Protein AF-A0AAP0GGP8-F1 (afdb_monomer_lite)

Organism: NCBI:txid2320716

Foldseek 3Di:
DDDPLVVCCVVVLACVPPDLVLLLLLLLLLLLQLLLQDCLQPNPSVVSNVVSVVSNVVSVVVLVSVLVSDDDPVNVVSVVSVVVSVVVSVVLSVCLNPVDPDSVSSNVVSVVVSVVSVVVSVVVVVVVVVVVD

Structure (mmCIF, N/CA/C/O backbone):
data_AF-A0AAP0GGP8-F1
#
_entry.id   AF-A0AAP0GGP8-F1
#
loop_
_atom_site.group_PDB
_atom_site.id
_atom_site.type_symbol
_atom_site.label_atom_id
_atom_site.label_alt_id
_atom_site.label_comp_id
_atom_site.label_asym_id
_atom_site.label_entity_id
_atom_site.label_seq_id
_atom_site.pdbx_PDB_ins_code
_atom_site.Cartn_x
_atom_site.Cartn_y
_atom_site.Cartn_z
_atom_site.occupancy
_atom_site.B_iso_or_equiv
_atom_site.auth_seq_id
_atom_site.auth_comp_id
_atom_site.auth_asym_id
_atom_site.auth_atom_id
_atom_site.pdbx_PDB_model_num
ATOM 1 N N . MET A 1 1 ? 0.680 -5.483 29.139 1.00 36.84 1 MET A N 1
ATOM 2 C CA . MET A 1 1 ? 0.083 -6.793 28.784 1.00 36.84 1 MET A CA 1
ATOM 3 C C . MET A 1 1 ? -1.050 -6.576 27.787 1.00 36.84 1 MET A C 1
ATOM 5 O O . MET A 1 1 ? -2.113 -6.095 28.164 1.00 36.84 1 MET A O 1
ATOM 9 N N . CYS A 1 2 ? -0.790 -6.846 26.506 1.00 42.84 2 CYS A N 1
ATOM 10 C CA . CYS A 1 2 ? -1.726 -6.652 25.397 1.00 42.84 2 CYS A CA 1
ATOM 11 C C . CYS A 1 2 ? -2.894 -7.642 25.486 1.00 42.84 2 CYS A C 1
ATOM 13 O O . CYS A 1 2 ? -2.727 -8.826 25.208 1.00 42.84 2 CYS A O 1
ATOM 15 N N . ARG A 1 3 ? -4.093 -7.167 25.843 1.00 42.78 3 ARG A N 1
ATOM 16 C CA . ARG A 1 3 ? -5.322 -7.907 25.526 1.00 42.78 3 ARG A CA 1
ATOM 17 C C . ARG A 1 3 ? -5.452 -7.939 23.997 1.00 42.78 3 ARG A C 1
ATOM 19 O O . ARG A 1 3 ? -5.347 -6.869 23.401 1.00 42.78 3 ARG A O 1
ATOM 26 N N . PRO A 1 4 ? -5.677 -9.099 23.354 1.00 52.97 4 PRO A N 1
ATOM 27 C CA . PRO A 1 4 ? -5.798 -9.156 21.904 1.00 52.97 4 PRO A CA 1
ATOM 28 C C . PRO A 1 4 ? -6.996 -8.305 21.475 1.00 52.97 4 PRO A C 1
ATOM 30 O O . PRO A 1 4 ? -8.142 -8.572 21.846 1.00 52.97 4 PRO A O 1
ATOM 33 N N . THR A 1 5 ? -6.708 -7.242 20.727 1.00 61.75 5 THR A N 1
ATOM 34 C CA . THR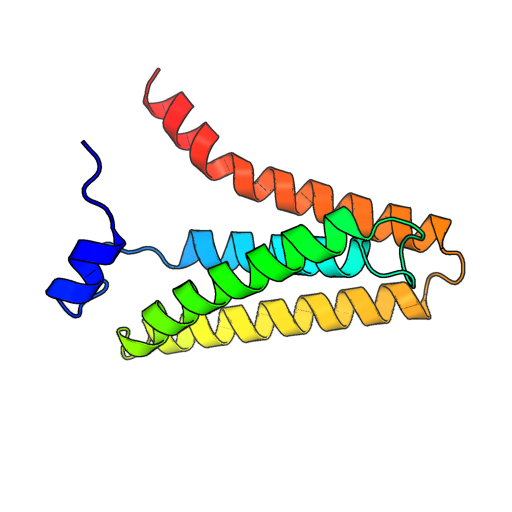 A 1 5 ? -7.634 -6.162 20.365 1.00 61.75 5 THR A CA 1
ATOM 35 C C . THR A 1 5 ? -8.910 -6.701 19.708 1.00 61.75 5 THR A C 1
ATOM 37 O O . THR A 1 5 ? -10.004 -6.215 19.985 1.00 61.75 5 THR A O 1
ATOM 40 N N . PHE A 1 6 ? -8.795 -7.795 18.946 1.00 54.91 6 PHE A N 1
ATOM 41 C CA . PHE A 1 6 ? -9.909 -8.465 18.269 1.00 54.91 6 PHE A CA 1
ATOM 42 C C . PHE A 1 6 ? -10.887 -9.195 19.189 1.00 54.91 6 PHE A C 1
ATOM 44 O O . PHE A 1 6 ? -12.093 -9.138 18.954 1.00 54.91 6 PHE A O 1
ATOM 51 N N . TYR A 1 7 ? -10.410 -9.816 20.271 1.00 59.75 7 TYR A N 1
ATOM 52 C CA . TYR A 1 7 ? -11.288 -10.503 21.225 1.00 59.75 7 TYR A CA 1
ATOM 53 C C . TYR A 1 7 ? -12.216 -9.510 21.943 1.00 59.75 7 TYR A C 1
ATOM 55 O O . TYR A 1 7 ? -13.397 -9.785 22.155 1.00 59.75 7 TYR A O 1
ATOM 63 N N . SER A 1 8 ? -11.707 -8.313 22.254 1.00 57.59 8 SER A N 1
ATOM 64 C CA . SER A 1 8 ? -12.514 -7.227 22.822 1.00 57.59 8 SER A CA 1
ATOM 65 C C . SER A 1 8 ? -13.565 -6.703 21.840 1.00 57.59 8 SER A C 1
ATOM 67 O O . SER A 1 8 ? -14.695 -6.462 22.257 1.00 57.59 8 SER A O 1
ATOM 69 N N . ILE A 1 9 ? -13.221 -6.547 20.556 1.00 55.06 9 ILE A N 1
ATOM 70 C CA . ILE A 1 9 ? -14.145 -6.037 19.526 1.00 55.06 9 ILE A CA 1
ATOM 71 C C . ILE A 1 9 ? -15.288 -7.023 19.295 1.00 55.06 9 ILE A C 1
ATOM 73 O O . ILE A 1 9 ? -16.451 -6.625 19.313 1.00 55.06 9 ILE A O 1
ATOM 77 N N . TRP A 1 10 ? -14.973 -8.315 19.157 1.00 57.28 10 TRP A N 1
ATOM 78 C CA . TRP A 1 10 ? -15.986 -9.349 18.942 1.00 57.28 10 TRP A CA 1
ATOM 79 C C . TRP A 1 10 ? -16.937 -9.481 20.138 1.00 57.28 10 TRP A C 1
ATOM 81 O O . TRP A 1 10 ? -18.152 -9.547 19.963 1.00 57.28 10 TRP A O 1
ATOM 91 N N . LYS A 1 11 ? -16.408 -9.423 21.368 1.00 54.12 11 LYS A N 1
ATOM 92 C CA . LYS A 1 11 ? -17.218 -9.547 22.588 1.00 54.12 11 LYS A CA 1
ATOM 93 C C . LYS A 1 11 ? -18.061 -8.301 22.890 1.00 54.12 11 LYS A C 1
ATOM 95 O O . LYS A 1 11 ? -19.133 -8.426 23.474 1.00 54.12 11 LYS A O 1
ATOM 100 N N . LYS A 1 12 ? -17.590 -7.104 22.519 1.00 60.03 12 LYS A N 1
ATOM 101 C CA . LYS A 1 12 ? -18.267 -5.829 22.822 1.00 60.03 12 LYS A CA 1
ATOM 102 C C . LYS A 1 12 ? -19.118 -5.274 21.676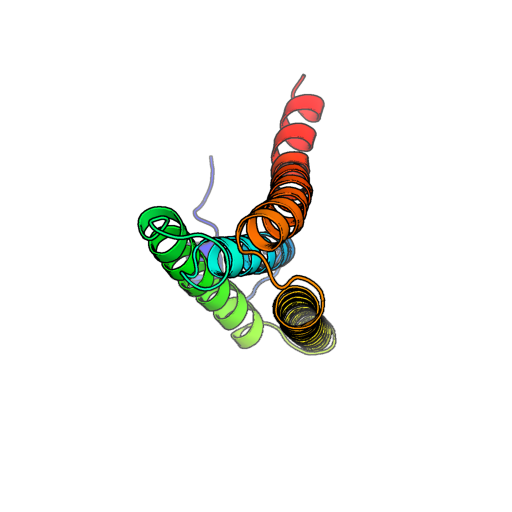 1.00 60.03 12 LYS A C 1
ATOM 104 O O . LYS A 1 12 ? -19.836 -4.307 21.905 1.00 60.03 12 LYS A O 1
ATOM 109 N N . LYS A 1 13 ? -19.028 -5.839 20.462 1.00 55.22 13 LYS A N 1
ATOM 110 C CA . LYS A 1 13 ? -19.685 -5.337 19.234 1.00 55.22 13 LYS A CA 1
ATOM 111 C C . LYS A 1 13 ? -19.471 -3.831 18.982 1.00 55.22 13 LYS A C 1
ATOM 113 O O . LYS A 1 13 ? -20.311 -3.176 18.375 1.00 55.22 13 LYS A O 1
ATOM 118 N N . SER A 1 14 ? -18.361 -3.273 19.466 1.00 50.59 14 SER A N 1
ATOM 119 C CA . SER A 1 14 ? -18.056 -1.842 19.403 1.00 50.59 14 SER A CA 1
ATOM 120 C C . SER A 1 14 ? -16.555 -1.632 19.206 1.00 50.59 14 SER A C 1
ATOM 122 O O . SER A 1 14 ? -15.732 -2.317 19.817 1.00 50.59 14 SER A O 1
ATOM 124 N N . VAL A 1 15 ? -16.203 -0.681 18.340 1.00 56.97 15 VAL A N 1
ATOM 125 C CA . VAL A 1 15 ? -14.829 -0.367 17.905 1.00 56.97 15 VAL A CA 1
ATOM 126 C C . VAL A 1 15 ? -14.184 0.777 18.701 1.00 56.97 15 VAL A C 1
ATOM 128 O O . VAL A 1 15 ? -13.227 1.374 18.228 1.00 56.97 15 VAL A O 1
ATOM 131 N N . GLU A 1 16 ? -14.691 1.109 19.894 1.00 59.41 16 GLU A N 1
ATOM 132 C CA . GLU A 1 16 ? -14.365 2.338 20.652 1.00 59.41 16 GLU A CA 1
ATOM 133 C C . GLU A 1 16 ? -12.899 2.809 20.593 1.00 59.41 16 GLU A C 1
ATOM 135 O O . GLU A 1 16 ? -12.654 3.949 20.207 1.00 59.41 16 GLU A O 1
ATOM 140 N N . GLN A 1 17 ? -11.937 1.947 20.936 1.00 58.69 17 GLN A N 1
ATOM 141 C CA . GLN A 1 17 ? -10.495 2.261 20.967 1.00 58.69 17 GLN A CA 1
ATOM 142 C C . GLN A 1 17 ? -9.729 1.717 19.746 1.00 58.69 17 GLN A C 1
ATOM 144 O O . GLN A 1 17 ? -8.503 1.797 19.686 1.00 58.69 17 GLN A O 1
ATOM 149 N N . PHE A 1 18 ? -10.421 1.109 18.781 1.00 67.19 18 PHE A N 1
ATOM 150 C CA . PHE A 1 18 ? -9.779 0.504 17.623 1.00 67.19 18 PHE A CA 1
ATOM 151 C C . PHE A 1 18 ? -9.571 1.547 16.527 1.00 67.19 18 PHE A C 1
ATOM 153 O O . PHE A 1 18 ? -10.523 2.072 15.945 1.00 67.19 18 PHE A O 1
ATOM 160 N N . SER A 1 19 ? -8.307 1.840 16.237 1.00 80.56 19 SER A N 1
ATOM 161 C CA . SER A 1 19 ? -7.946 2.692 15.111 1.00 80.56 19 SER A CA 1
ATOM 162 C C . SER A 1 19 ? -7.888 1.858 13.836 1.00 80.56 19 SER A C 1
ATOM 164 O O . SER A 1 19 ? -7.104 0.921 13.750 1.00 80.56 19 SER A O 1
ATOM 166 N N . VAL A 1 20 ? -8.695 2.219 12.837 1.00 87.44 20 VAL A N 1
ATOM 167 C CA . VAL A 1 20 ? -8.659 1.631 11.482 1.00 87.44 20 VAL A CA 1
ATOM 168 C C . VAL A 1 20 ? -7.487 2.164 10.642 1.00 87.44 20 VAL A C 1
ATOM 170 O O . VAL A 1 20 ? -7.143 1.597 9.612 1.00 87.44 20 VAL A O 1
ATOM 173 N N . ILE A 1 21 ? -6.849 3.250 11.095 1.00 88.25 21 ILE A N 1
ATOM 174 C CA . ILE A 1 21 ? -5.803 3.970 10.356 1.00 88.25 21 ILE A CA 1
ATOM 175 C C . ILE A 1 21 ? -4.593 3.077 10.029 1.00 88.25 21 ILE A C 1
ATOM 177 O O . ILE A 1 21 ? -4.181 3.082 8.872 1.00 88.25 21 ILE A O 1
ATOM 181 N N . PRO A 1 22 ? -4.031 2.282 10.965 1.00 88.56 22 PRO A N 1
ATOM 182 C CA . PRO A 1 22 ? -2.905 1.403 10.648 1.00 88.56 22 PRO A CA 1
ATOM 183 C C . PRO A 1 22 ? -3.236 0.382 9.554 1.00 88.56 22 PRO A C 1
ATOM 185 O O . PRO A 1 22 ? -2.381 0.089 8.723 1.00 88.56 22 PRO A O 1
ATOM 188 N N . TYR A 1 23 ? -4.480 -0.104 9.521 1.00 91.38 23 TYR A N 1
ATOM 189 C CA . TYR A 1 23 ? -4.948 -1.074 8.531 1.00 91.38 23 TYR A CA 1
ATOM 190 C C . TYR A 1 23 ? -5.080 -0.442 7.142 1.00 91.38 23 TYR A C 1
ATOM 192 O O . TYR A 1 23 ? -4.632 -1.025 6.165 1.00 91.38 23 TYR A O 1
ATOM 200 N N . LEU A 1 24 ? -5.603 0.787 7.053 1.00 93.56 24 LEU A N 1
ATOM 201 C CA . LEU A 1 24 ? -5.654 1.559 5.800 1.00 93.56 24 LEU A CA 1
ATOM 202 C C . LEU A 1 24 ? -4.244 1.826 5.238 1.00 93.56 24 LEU A C 1
ATOM 204 O O . LEU A 1 24 ? -3.946 1.497 4.092 1.00 93.56 24 LEU A O 1
ATOM 208 N N . ILE A 1 25 ? -3.325 2.311 6.084 1.00 92.06 25 ILE A N 1
ATOM 209 C CA . ILE A 1 25 ? -1.932 2.580 5.682 1.00 92.06 25 ILE A CA 1
ATOM 210 C C . ILE A 1 25 ? -1.235 1.294 5.210 1.00 92.06 25 ILE A C 1
ATOM 212 O O . ILE A 1 25 ? -0.529 1.294 4.199 1.00 92.06 25 ILE A O 1
ATOM 216 N N . THR A 1 26 ? -1.429 0.186 5.927 1.00 92.75 26 THR A N 1
ATOM 217 C CA . THR A 1 26 ? -0.816 -1.098 5.561 1.00 92.75 26 THR A CA 1
ATOM 218 C C . THR A 1 26 ? -1.442 -1.661 4.285 1.00 92.75 26 THR A C 1
ATOM 220 O O . THR A 1 26 ? -0.719 -2.169 3.430 1.00 92.75 26 THR A O 1
ATOM 223 N N . PHE A 1 27 ? -2.754 -1.496 4.096 1.00 96.12 27 PHE A N 1
ATOM 224 C CA . PHE A 1 27 ? -3.471 -1.935 2.902 1.00 96.12 27 PHE A CA 1
ATOM 225 C C . PHE A 1 27 ? -2.940 -1.259 1.632 1.00 96.12 27 PHE A C 1
ATOM 227 O O . PHE A 1 27 ? -2.560 -1.960 0.691 1.00 96.12 27 PHE A O 1
ATOM 234 N N . VAL A 1 28 ? -2.812 0.074 1.608 1.00 96.00 28 VAL A N 1
ATOM 235 C CA . VAL A 1 28 ? -2.249 0.778 0.439 1.00 96.00 28 VAL A CA 1
ATOM 236 C C . VAL A 1 28 ? -0.786 0.397 0.181 1.00 96.00 28 VAL A C 1
ATOM 238 O O . VAL A 1 28 ? -0.391 0.223 -0.975 1.00 96.00 28 VAL A O 1
ATOM 241 N N . ASN A 1 29 ? 0.011 0.177 1.234 1.00 95.94 29 ASN A N 1
ATOM 242 C CA . ASN A 1 29 ? 1.381 -0.319 1.098 1.00 95.94 29 ASN A CA 1
ATOM 243 C C . ASN A 1 29 ? 1.408 -1.718 0.453 1.00 95.94 29 ASN A C 1
ATOM 245 O O . ASN A 1 29 ? 2.159 -1.942 -0.496 1.00 95.94 29 ASN A O 1
ATOM 249 N N . CYS A 1 30 ? 0.552 -2.641 0.899 1.00 97.06 30 CYS A N 1
ATOM 250 C CA . CYS A 1 30 ? 0.434 -3.965 0.292 1.00 97.06 30 CYS A CA 1
ATOM 251 C C . CYS A 1 30 ? 0.002 -3.889 -1.179 1.00 97.06 30 CYS A C 1
ATOM 253 O O . CYS A 1 30 ? 0.576 -4.591 -2.007 1.00 97.06 30 CYS A O 1
ATOM 255 N N . LEU A 1 31 ? -0.946 -3.016 -1.540 1.00 97.88 31 LEU A N 1
ATOM 256 C CA . LEU A 1 31 ? -1.370 -2.849 -2.936 1.00 97.88 31 LEU A CA 1
ATOM 257 C C . LEU A 1 31 ? -0.245 -2.324 -3.845 1.00 97.88 31 LEU A C 1
ATOM 259 O O . LEU A 1 31 ? -0.104 -2.797 -4.975 1.00 97.88 31 LEU A O 1
ATOM 263 N N . LEU A 1 32 ? 0.595 -1.403 -3.359 1.00 97.38 32 LEU A N 1
ATOM 264 C CA . LEU A 1 32 ? 1.780 -0.943 -4.093 1.00 97.38 32 LEU A CA 1
ATOM 265 C C . LEU A 1 32 ? 2.784 -2.080 -4.324 1.00 97.38 32 LEU A C 1
ATOM 267 O O . LEU A 1 32 ? 3.281 -2.254 -5.438 1.00 97.38 32 LEU A O 1
ATOM 271 N N . TRP A 1 33 ? 3.041 -2.901 -3.305 1.00 97.69 33 TRP A N 1
ATOM 272 C CA . TRP A 1 33 ? 3.926 -4.060 -3.438 1.00 97.69 33 TRP A CA 1
ATOM 273 C C . TRP A 1 33 ? 3.341 -5.171 -4.315 1.00 97.69 33 TRP A C 1
ATOM 275 O O . TRP A 1 33 ? 4.090 -5.8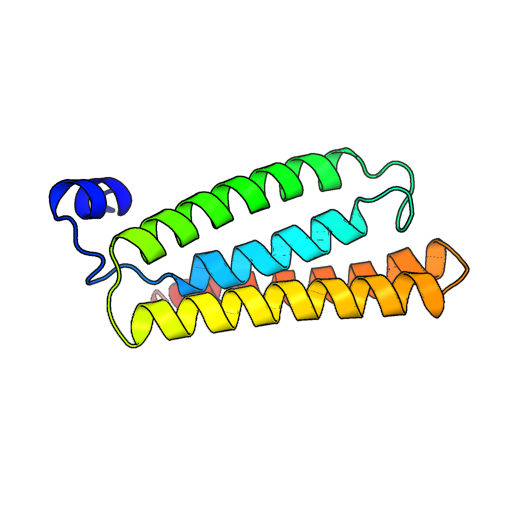51 -5.019 1.00 97.69 33 TRP A O 1
ATOM 285 N N . VAL A 1 34 ? 2.014 -5.327 -4.331 1.00 98.06 34 VAL A N 1
ATOM 286 C CA . VAL A 1 34 ? 1.310 -6.182 -5.292 1.00 98.06 34 VAL A CA 1
ATOM 287 C C . VAL A 1 34 ? 1.569 -5.679 -6.709 1.00 98.06 34 VAL A C 1
ATOM 289 O O . VAL A 1 34 ? 2.037 -6.463 -7.530 1.00 98.06 34 VAL A O 1
ATOM 292 N N . LEU A 1 35 ? 1.383 -4.381 -6.990 1.00 97.50 35 LEU A N 1
ATOM 293 C CA . LEU A 1 35 ? 1.720 -3.781 -8.290 1.00 97.50 35 LEU A CA 1
ATOM 294 C C . LEU A 1 35 ? 3.185 -4.016 -8.672 1.00 97.50 35 LEU A C 1
ATOM 296 O O . LEU A 1 35 ? 3.469 -4.445 -9.790 1.00 97.50 35 LEU A O 1
ATOM 300 N N . TYR A 1 36 ? 4.111 -3.803 -7.738 1.00 96.69 36 TYR A N 1
ATOM 301 C CA . TYR A 1 36 ? 5.537 -4.048 -7.944 1.00 96.69 36 TYR A CA 1
ATOM 302 C C . TYR A 1 36 ? 5.855 -5.514 -8.278 1.00 96.69 36 TYR A C 1
ATOM 304 O O . TYR A 1 36 ? 6.740 -5.798 -9.084 1.00 96.69 36 TYR A O 1
ATOM 312 N N . GLY A 1 37 ? 5.150 -6.456 -7.649 1.00 95.69 37 GLY A N 1
ATOM 313 C CA . GLY A 1 37 ? 5.332 -7.892 -7.844 1.00 95.69 37 GLY A CA 1
ATOM 314 C C . GLY A 1 37 ? 4.761 -8.437 -9.156 1.00 95.69 37 GLY A C 1
ATOM 315 O O . GLY A 1 37 ? 5.105 -9.556 -9.541 1.00 95.69 37 GLY A O 1
ATOM 316 N N . MET A 1 38 ? 3.907 -7.683 -9.858 1.00 95.81 38 MET A N 1
ATOM 317 C CA . MET A 1 38 ? 3.303 -8.156 -11.105 1.00 95.81 38 MET A CA 1
ATOM 318 C C . MET A 1 38 ? 4.355 -8.312 -12.219 1.00 95.81 38 MET A C 1
ATOM 320 O O . MET A 1 38 ? 5.190 -7.420 -12.401 1.00 95.81 38 MET A O 1
ATOM 324 N N . PRO A 1 39 ? 4.256 -9.353 -13.074 1.00 93.06 39 PRO A N 1
ATOM 325 C CA . PRO A 1 39 ? 5.191 -9.575 -14.186 1.00 93.06 39 PRO A CA 1
ATOM 326 C C . PRO A 1 39 ? 5.276 -8.420 -15.198 1.00 93.06 39 PRO A C 1
ATOM 328 O O . PRO A 1 39 ? 6.270 -8.281 -15.914 1.00 93.06 39 PRO A O 1
ATOM 331 N N . VAL A 1 40 ? 4.232 -7.586 -15.272 1.00 92.44 40 VAL A N 1
ATOM 332 C CA . VAL A 1 40 ? 4.192 -6.389 -16.130 1.00 92.44 40 VAL A CA 1
ATOM 333 C C . VAL A 1 40 ? 5.082 -5.249 -15.619 1.00 92.44 40 VAL A C 1
ATOM 335 O O . VAL A 1 40 ? 5.480 -4.395 -16.419 1.00 92.44 40 VAL A O 1
ATOM 338 N N . VAL A 1 41 ? 5.409 -5.254 -14.319 1.00 93.56 41 VAL A N 1
ATOM 339 C CA . VAL A 1 41 ? 6.320 -4.309 -13.658 1.00 93.56 41 VAL A CA 1
ATOM 340 C C . VAL A 1 41 ? 7.693 -4.948 -13.464 1.00 93.56 41 VAL A C 1
ATOM 342 O O . VAL A 1 41 ? 8.658 -4.442 -14.035 1.00 93.56 41 VAL A O 1
ATOM 345 N N . LYS A 1 42 ? 7.782 -6.071 -12.734 1.00 92.25 42 LYS A N 1
ATOM 346 C CA . LYS A 1 42 ? 9.040 -6.766 -12.425 1.00 92.25 42 LYS A CA 1
ATOM 347 C C . LYS A 1 42 ? 8.919 -8.273 -12.650 1.00 92.25 42 LYS A C 1
ATOM 349 O O . LYS A 1 42 ? 8.082 -8.947 -12.055 1.00 92.25 42 LYS A O 1
ATOM 354 N N . LEU A 1 43 ? 9.796 -8.821 -13.491 1.00 92.19 43 LEU A N 1
ATOM 355 C CA . LEU A 1 43 ? 9.824 -10.254 -13.787 1.00 92.19 43 LEU A CA 1
ATOM 356 C C . LEU A 1 43 ? 10.449 -11.044 -12.622 1.00 92.19 43 LEU A C 1
ATOM 358 O O . LEU A 1 43 ? 11.398 -10.578 -11.997 1.00 92.19 43 LEU A O 1
ATOM 362 N N . GLY A 1 44 ? 9.926 -12.241 -12.338 1.00 91.56 44 GLY A N 1
ATOM 363 C CA . GLY A 1 44 ? 10.498 -13.156 -11.338 1.00 91.56 44 GLY A CA 1
ATOM 364 C C . GLY A 1 44 ? 10.239 -12.787 -9.871 1.00 91.56 44 GLY A C 1
ATOM 365 O O . GLY A 1 44 ? 10.816 -13.403 -8.984 1.00 91.56 44 GLY A O 1
ATOM 366 N N . ASN A 1 45 ? 9.364 -11.816 -9.586 1.00 92.62 45 ASN A N 1
ATOM 367 C CA . ASN A 1 45 ? 9.131 -11.308 -8.228 1.00 92.62 45 ASN A CA 1
ATOM 368 C C . ASN A 1 45 ? 7.871 -11.885 -7.545 1.00 92.62 45 ASN A C 1
ATOM 370 O O . ASN A 1 45 ? 7.165 -11.193 -6.809 1.00 92.62 45 ASN A O 1
ATOM 374 N N . ILE A 1 46 ? 7.577 -13.163 -7.803 1.00 92.44 46 ILE A N 1
ATOM 375 C CA . ILE A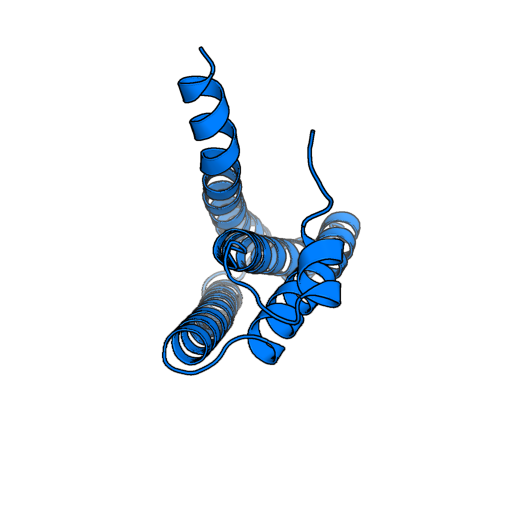 1 46 ? 6.317 -13.813 -7.409 1.00 92.44 46 ILE A CA 1
ATOM 376 C C . ILE A 1 46 ? 6.124 -13.895 -5.890 1.00 92.44 46 ILE A C 1
ATOM 378 O O . ILE A 1 46 ? 5.007 -13.740 -5.415 1.00 92.44 46 ILE A O 1
ATOM 382 N N . LEU A 1 47 ? 7.200 -14.075 -5.119 1.00 94.75 47 LEU A N 1
ATOM 383 C CA . LEU A 1 47 ? 7.123 -14.159 -3.656 1.00 94.75 47 LEU A CA 1
ATOM 384 C C . LEU A 1 47 ? 6.658 -12.840 -3.029 1.00 94.75 47 LEU A C 1
ATOM 386 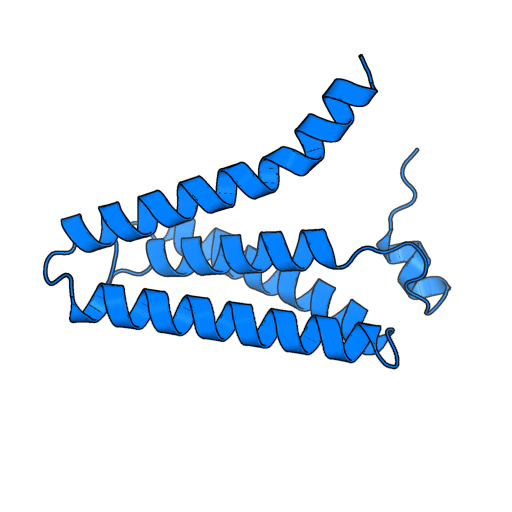O O . LEU A 1 47 ? 5.854 -12.842 -2.102 1.00 94.75 47 LEU A O 1
ATOM 390 N N . VAL A 1 48 ? 7.129 -11.708 -3.561 1.00 96.19 48 VAL A N 1
ATOM 391 C CA . VAL A 1 48 ? 6.697 -10.375 -3.115 1.00 96.19 48 VAL A CA 1
ATOM 392 C C . VAL A 1 48 ? 5.234 -10.143 -3.477 1.00 96.19 48 VAL A C 1
ATOM 394 O O . VAL A 1 48 ? 4.491 -9.596 -2.664 1.00 96.19 48 VAL A O 1
ATOM 397 N N . LEU A 1 49 ? 4.809 -10.595 -4.661 1.00 96.88 49 LEU A N 1
ATOM 398 C CA . LEU A 1 49 ? 3.410 -10.529 -5.070 1.00 96.88 49 LEU A CA 1
ATOM 399 C C . LEU A 1 49 ? 2.515 -11.327 -4.115 1.00 96.88 49 LEU A C 1
ATOM 401 O O . LEU A 1 49 ? 1.539 -10.788 -3.606 1.00 96.88 49 LEU A O 1
ATOM 405 N N . THR A 1 50 ? 2.843 -12.592 -3.852 1.00 97.31 50 THR A N 1
ATOM 406 C CA . THR A 1 50 ? 1.978 -13.485 -3.069 1.00 97.31 50 THR A CA 1
ATOM 407 C C . THR A 1 50 ? 1.877 -13.061 -1.609 1.00 97.31 50 THR A C 1
ATOM 409 O O . THR A 1 50 ? 0.769 -13.017 -1.075 1.00 97.31 50 THR A O 1
ATOM 412 N N . ILE A 1 51 ? 2.992 -12.686 -0.970 1.00 97.50 51 ILE A N 1
ATOM 413 C CA . ILE A 1 51 ? 2.974 -12.265 0.437 1.00 97.50 51 ILE A CA 1
ATOM 414 C C . ILE A 1 51 ? 2.195 -10.959 0.633 1.00 97.50 51 ILE A C 1
ATOM 416 O O . ILE A 1 51 ? 1.406 -10.851 1.570 1.00 97.50 51 ILE A O 1
ATOM 420 N N . ASN A 1 52 ? 2.342 -9.990 -0.278 1.00 97.62 52 ASN A N 1
ATOM 421 C CA . ASN A 1 52 ? 1.617 -8.723 -0.184 1.00 97.62 52 ASN A CA 1
ATOM 422 C C . ASN A 1 52 ? 0.159 -8.851 -0.625 1.00 97.62 52 ASN A C 1
ATOM 424 O O . ASN A 1 52 ? -0.687 -8.150 -0.083 1.00 97.62 52 ASN A O 1
ATOM 428 N N . ALA A 1 53 ? -0.167 -9.766 -1.541 1.00 97.94 53 ALA A N 1
ATOM 429 C CA . ALA A 1 53 ? -1.555 -10.082 -1.866 1.00 97.94 53 ALA A CA 1
ATOM 430 C C . ALA A 1 53 ? -2.272 -10.707 -0.660 1.00 97.94 53 ALA A C 1
ATOM 432 O O . ALA A 1 53 ? -3.369 -10.278 -0.310 1.00 97.94 53 ALA A O 1
ATOM 433 N N . ALA A 1 54 ? -1.632 -11.663 0.021 1.00 98.06 54 ALA A N 1
ATOM 434 C CA . ALA A 1 54 ? -2.159 -12.230 1.260 1.00 98.06 54 ALA A CA 1
ATOM 435 C C . ALA A 1 54 ? -2.308 -11.156 2.352 1.00 98.06 54 ALA A C 1
ATOM 437 O O . ALA A 1 54 ? -3.357 -11.074 2.989 1.00 98.06 54 ALA A O 1
ATOM 438 N N . GLY A 1 55 ? -1.301 -10.288 2.513 1.00 96.81 55 GLY A N 1
ATOM 439 C CA . GLY A 1 55 ? -1.362 -9.132 3.409 1.00 96.81 55 GLY A CA 1
ATOM 440 C C . GLY A 1 55 ? -2.544 -8.213 3.099 1.00 96.81 55 GLY A C 1
ATOM 441 O O . GLY A 1 55 ? -3.354 -7.948 3.978 1.00 96.81 55 GLY A O 1
ATOM 442 N N . ALA A 1 56 ? -2.722 -7.814 1.837 1.00 97.81 56 ALA A N 1
ATOM 443 C CA . ALA A 1 56 ? -3.838 -6.970 1.411 1.00 97.81 56 ALA A CA 1
ATOM 444 C C . ALA A 1 56 ? -5.204 -7.597 1.736 1.00 97.81 56 ALA A C 1
ATOM 446 O O . ALA A 1 56 ? -6.105 -6.893 2.183 1.00 97.81 56 ALA A O 1
ATOM 447 N N . VAL A 1 57 ? -5.360 -8.914 1.562 1.00 98.06 57 VAL A N 1
ATOM 448 C CA . VAL A 1 57 ? -6.596 -9.627 1.930 1.00 98.06 57 VAL A CA 1
ATOM 449 C C . VAL A 1 57 ? -6.833 -9.585 3.440 1.00 98.06 57 VAL A C 1
ATOM 451 O O . VAL A 1 57 ? -7.953 -9.325 3.874 1.00 98.06 57 VAL A O 1
ATOM 454 N N . ILE A 1 58 ? -5.795 -9.807 4.249 1.00 95.38 58 ILE A N 1
ATOM 455 C CA . ILE A 1 58 ? -5.893 -9.763 5.715 1.00 95.38 58 ILE A CA 1
ATOM 456 C C . ILE A 1 58 ? -6.266 -8.352 6.194 1.00 95.38 58 ILE A C 1
ATOM 458 O O . ILE A 1 58 ? -7.204 -8.200 6.979 1.00 95.38 58 ILE A O 1
ATOM 462 N N . GLU A 1 59 ? -5.584 -7.322 5.694 1.00 94.88 59 GLU A N 1
ATOM 463 C CA . GLU A 1 59 ? -5.875 -5.923 6.028 1.00 94.88 59 GLU A CA 1
ATOM 464 C C . GLU A 1 59 ? -7.296 -5.531 5.605 1.00 94.88 59 GLU A C 1
ATOM 466 O O . GLU A 1 59 ? -8.042 -4.932 6.384 1.00 94.88 59 GLU A O 1
ATOM 471 N N . LEU A 1 60 ? -7.727 -5.952 4.411 1.00 96.19 60 LEU A N 1
ATOM 472 C CA . LEU A 1 60 ? -9.089 -5.727 3.939 1.00 96.19 60 LEU A CA 1
ATOM 473 C C . LEU A 1 60 ? -10.123 -6.384 4.858 1.00 96.19 60 LEU A C 1
ATOM 475 O O . LEU A 1 60 ? -11.114 -5.744 5.204 1.00 96.19 60 LEU A O 1
ATOM 479 N N . CYS A 1 61 ? -9.893 -7.619 5.311 1.00 94.56 61 CYS A N 1
ATOM 480 C CA . CYS A 1 61 ? -10.766 -8.278 6.284 1.00 94.56 61 CYS A CA 1
ATOM 481 C C . CYS A 1 61 ? -10.915 -7.446 7.567 1.00 94.56 61 CYS A C 1
ATOM 483 O O . CYS A 1 61 ? -12.030 -7.279 8.066 1.00 94.56 61 CYS A O 1
ATOM 485 N N . TYR A 1 62 ? -9.826 -6.871 8.082 1.00 90.00 62 TYR A N 1
ATOM 486 C CA . TYR A 1 62 ? -9.881 -6.009 9.263 1.00 90.00 62 TYR A CA 1
ATOM 487 C C . TYR A 1 62 ? -10.652 -4.712 9.025 1.00 90.00 62 TYR A C 1
ATOM 489 O O . TYR A 1 62 ? -11.466 -4.315 9.867 1.00 90.00 62 TYR A O 1
ATOM 497 N N . ILE A 1 63 ? -10.459 -4.080 7.869 1.00 93.88 63 ILE A N 1
ATOM 498 C CA . ILE A 1 63 ? -11.203 -2.877 7.488 1.00 93.88 63 ILE A CA 1
ATOM 499 C C . ILE A 1 63 ? -12.696 -3.197 7.325 1.00 93.88 63 ILE A C 1
ATOM 501 O O . ILE A 1 63 ? -13.540 -2.441 7.806 1.00 93.88 63 ILE A O 1
ATOM 505 N N . LEU A 1 64 ? -13.048 -4.337 6.722 1.00 93.12 64 LEU A N 1
ATOM 506 C CA . LEU A 1 64 ? -14.437 -4.778 6.575 1.00 93.12 64 LEU A CA 1
ATOM 507 C C . LEU A 1 64 ? -15.099 -5.028 7.931 1.00 93.12 64 LEU A C 1
ATOM 509 O O . LEU A 1 64 ? -16.207 -4.550 8.164 1.00 93.12 64 LEU A O 1
ATOM 513 N N . VAL A 1 65 ? -14.410 -5.698 8.859 1.00 88.69 65 VAL A N 1
ATOM 514 C CA . VAL A 1 65 ? -14.895 -5.858 10.238 1.00 88.69 65 VAL A CA 1
ATOM 515 C C . VAL A 1 65 ? -15.125 -4.489 10.887 1.00 88.69 65 VAL A C 1
ATOM 517 O O . VAL A 1 65 ? -16.178 -4.269 11.482 1.00 88.69 65 VAL A O 1
ATOM 520 N N . TYR A 1 66 ? -14.207 -3.532 10.727 1.00 87.88 66 TYR A N 1
ATOM 521 C CA . TYR A 1 66 ? -14.408 -2.171 11.234 1.00 87.88 66 TYR A CA 1
ATOM 522 C C . TYR A 1 66 ? -15.636 -1.487 10.617 1.00 87.88 66 TYR A C 1
ATOM 524 O O . TYR A 1 66 ? -16.416 -0.850 11.325 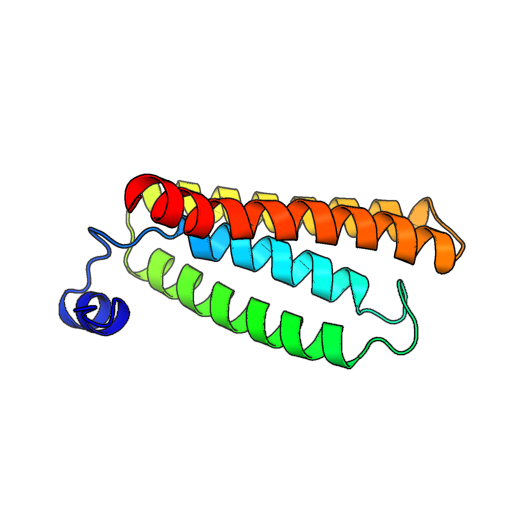1.00 87.88 66 TYR A O 1
ATOM 532 N N . LEU A 1 67 ? -15.839 -1.622 9.306 1.00 90.69 67 LEU A N 1
ATOM 533 C CA . LEU A 1 67 ? -16.986 -1.052 8.596 1.00 90.69 67 LEU A CA 1
ATOM 534 C C . LEU A 1 67 ? -18.321 -1.664 9.038 1.00 90.69 67 LEU A C 1
ATOM 536 O O . LEU A 1 67 ? -19.314 -0.943 9.098 1.00 90.69 67 LEU A O 1
ATOM 540 N N . LEU A 1 68 ? -18.346 -2.956 9.382 1.00 89.56 68 LEU A N 1
ATOM 541 C CA . LEU A 1 68 ? -19.542 -3.642 9.886 1.00 89.56 68 LEU A CA 1
ATOM 542 C C . LEU A 1 68 ? -19.984 -3.129 11.263 1.00 89.56 68 LEU A C 1
ATOM 544 O O . LEU A 1 68 ? -21.180 -3.060 11.531 1.00 89.56 68 LEU A O 1
ATOM 548 N N . TYR A 1 69 ? -19.034 -2.760 12.126 1.00 84.56 69 TYR A N 1
ATOM 549 C CA . TYR A 1 69 ? -19.309 -2.314 13.499 1.00 84.56 69 TYR A CA 1
ATOM 550 C C . TYR A 1 69 ? -19.202 -0.791 13.698 1.00 84.56 69 TYR A C 1
ATOM 552 O O . TYR A 1 69 ? -19.370 -0.304 14.817 1.00 84.56 69 TYR A O 1
ATOM 560 N N . SER A 1 70 ? -18.924 -0.019 12.643 1.00 83.62 70 SER A N 1
ATOM 561 C CA . SER A 1 70 ? -18.872 1.447 12.692 1.00 83.62 70 SER A CA 1
ATOM 562 C C . SER A 1 70 ? -20.112 2.073 12.052 1.00 83.62 70 SER A C 1
ATOM 564 O O . SER A 1 70 ? -20.620 1.604 11.039 1.00 83.62 70 SER A O 1
ATOM 566 N N . ASN A 1 71 ? -20.591 3.177 12.633 1.00 85.06 71 ASN A N 1
ATOM 567 C CA . ASN A 1 71 ? -21.791 3.882 12.180 1.00 85.06 71 ASN A CA 1
ATOM 568 C C . ASN A 1 71 ? -21.517 5.373 11.925 1.00 85.06 71 ASN A C 1
ATOM 570 O O . ASN A 1 71 ? -20.565 5.955 12.456 1.00 85.06 71 ASN A O 1
ATOM 574 N N . GLY A 1 72 ? -22.371 5.990 11.102 1.00 89.94 72 GLY A N 1
ATOM 575 C CA . GLY A 1 72 ? -22.351 7.425 10.812 1.00 89.94 72 GLY A CA 1
ATOM 576 C C . GLY A 1 72 ? -21.067 7.902 10.122 1.00 89.94 72 GLY A C 1
ATOM 577 O O . GLY A 1 72 ? -20.508 7.222 9.262 1.00 89.94 72 GLY A O 1
ATOM 578 N N . ALA A 1 73 ? -20.579 9.079 10.524 1.00 89.19 73 ALA A N 1
ATOM 579 C CA . ALA A 1 73 ? -19.468 9.771 9.865 1.00 89.19 73 ALA A CA 1
ATOM 580 C C . ALA A 1 73 ? -18.146 8.978 9.834 1.00 89.19 73 ALA A C 1
ATOM 582 O O . ALA A 1 73 ? -17.363 9.131 8.896 1.00 89.19 73 ALA A O 1
ATOM 583 N N . ARG A 1 74 ? -17.886 8.116 10.830 1.00 86.75 74 ARG A N 1
ATOM 584 C CA . ARG A 1 74 ? -16.663 7.289 10.867 1.00 86.75 74 ARG A CA 1
ATOM 585 C C . ARG A 1 74 ? -16.645 6.273 9.728 1.00 86.75 74 ARG A C 1
ATOM 587 O O . ARG A 1 74 ? -15.634 6.158 9.043 1.00 86.75 74 ARG A O 1
ATOM 594 N N . ARG A 1 75 ? -17.773 5.598 9.492 1.00 91.69 75 ARG A N 1
ATOM 595 C CA . ARG A 1 75 ? -17.924 4.629 8.401 1.00 91.69 75 ARG A CA 1
ATOM 596 C C . ARG A 1 75 ? -17.750 5.307 7.045 1.00 91.69 75 ARG A C 1
ATOM 598 O O . ARG A 1 75 ? -16.956 4.840 6.235 1.00 91.69 75 ARG A O 1
ATOM 605 N N . THR A 1 76 ? -18.424 6.440 6.829 1.00 94.00 76 THR A N 1
ATOM 606 C CA . THR A 1 76 ? -18.306 7.213 5.581 1.00 94.00 76 THR A CA 1
ATOM 607 C C . THR A 1 76 ? -16.865 7.634 5.315 1.00 94.00 76 THR A C 1
ATOM 609 O O . THR A 1 76 ? -16.380 7.485 4.199 1.00 94.00 76 THR A O 1
ATOM 612 N N . ARG A 1 77 ? -16.144 8.095 6.346 1.00 93.50 77 ARG A N 1
ATOM 613 C CA . ARG A 1 77 ? -14.735 8.479 6.222 1.00 93.50 77 ARG A CA 1
ATOM 614 C C . ARG A 1 77 ? -13.855 7.307 5.779 1.00 93.50 77 ARG A C 1
ATOM 616 O O . ARG A 1 77 ? -13.049 7.485 4.877 1.00 93.50 77 ARG A O 1
ATOM 623 N N . VAL A 1 78 ? -14.017 6.122 6.371 1.00 94.94 78 VAL A N 1
ATOM 624 C CA . VAL A 1 78 ? -13.234 4.929 5.988 1.00 94.94 78 VAL A CA 1
ATOM 625 C C . VAL A 1 78 ? -13.533 4.491 4.558 1.00 94.94 78 VAL A C 1
ATOM 627 O O . VAL A 1 78 ? -12.605 4.192 3.817 1.00 94.94 78 VAL A O 1
ATOM 630 N N . VAL A 1 79 ? -14.803 4.503 4.143 1.00 96.19 79 VAL A N 1
ATOM 631 C CA . VAL A 1 79 ? -15.174 4.188 2.754 1.00 96.19 79 VAL A CA 1
ATOM 632 C C . VAL A 1 79 ? -14.536 5.179 1.778 1.00 96.19 79 VAL A C 1
ATOM 634 O O . VAL A 1 79 ? -13.990 4.761 0.764 1.00 96.19 79 VAL A O 1
ATOM 637 N N . LEU A 1 80 ? -14.551 6.479 2.093 1.00 96.75 80 LEU A N 1
ATOM 638 C CA . LEU A 1 80 ? -13.893 7.495 1.267 1.00 96.75 80 LEU A CA 1
ATOM 639 C C . LEU A 1 80 ? -12.378 7.269 1.170 1.00 96.75 80 LEU A C 1
ATOM 641 O O . LEU A 1 80 ? -11.829 7.386 0.079 1.00 96.75 80 LEU A O 1
ATOM 645 N N . PHE A 1 81 ? -11.714 6.906 2.273 1.00 96.00 81 PHE A N 1
ATOM 646 C CA . PHE A 1 81 ? -10.289 6.559 2.251 1.00 96.00 81 PHE A CA 1
ATOM 647 C C . PHE A 1 81 ? -10.008 5.326 1.390 1.00 96.00 81 PHE A C 1
ATOM 649 O O . PHE A 1 81 ? -9.124 5.390 0.545 1.00 96.00 81 PHE A O 1
ATOM 656 N N . LEU A 1 82 ? -10.794 4.254 1.521 1.00 96.62 82 LEU A N 1
ATOM 657 C CA . LEU A 1 82 ? -10.653 3.069 0.668 1.00 96.62 82 LEU A CA 1
ATOM 658 C C . LEU A 1 82 ? -10.817 3.404 -0.818 1.00 96.62 82 LEU A C 1
ATOM 660 O O . LEU A 1 82 ? -10.036 2.952 -1.649 1.00 96.62 82 LEU A O 1
ATOM 664 N N . LEU A 1 83 ? -11.825 4.208 -1.168 1.00 97.69 83 LEU A N 1
ATOM 665 C CA . LEU A 1 83 ? -12.032 4.637 -2.551 1.00 97.69 83 LEU A CA 1
ATOM 666 C C . LEU A 1 83 ? -10.853 5.470 -3.061 1.00 97.69 83 LEU A C 1
ATOM 668 O O . LEU A 1 83 ? -10.422 5.279 -4.196 1.00 97.69 83 LEU A O 1
ATOM 672 N N . LEU A 1 84 ? -10.310 6.355 -2.221 1.00 97.75 84 LEU A N 1
ATOM 673 C CA . LEU A 1 84 ? -9.128 7.146 -2.545 1.00 97.75 84 LEU A CA 1
ATOM 674 C C . LEU A 1 84 ? -7.893 6.261 -2.758 1.00 97.75 84 LEU A C 1
ATOM 676 O O . LEU A 1 84 ? -7.155 6.485 -3.712 1.00 97.75 84 LEU A O 1
ATOM 680 N N . GLU A 1 85 ? -7.677 5.251 -1.917 1.00 96.31 85 GLU A N 1
ATOM 681 C CA . GLU A 1 85 ? -6.572 4.294 -2.049 1.00 96.31 85 GLU A CA 1
ATOM 682 C C . GLU A 1 85 ? -6.688 3.483 -3.343 1.00 96.31 85 GLU A C 1
ATOM 684 O O . GLU A 1 85 ? -5.724 3.389 -4.102 1.00 96.31 85 GLU A O 1
ATOM 689 N N . LEU A 1 86 ? -7.875 2.953 -3.650 1.00 97.50 86 LEU A N 1
ATOM 690 C CA . LEU A 1 86 ? -8.116 2.217 -4.894 1.00 97.50 86 LEU A CA 1
ATOM 691 C C . LEU A 1 86 ? -7.937 3.111 -6.126 1.00 97.50 86 LEU A C 1
ATOM 693 O O . LEU A 1 86 ? -7.308 2.699 -7.101 1.00 97.50 86 LEU A O 1
ATOM 697 N N . PHE A 1 87 ? -8.440 4.347 -6.071 1.00 98.06 87 PHE A N 1
ATOM 698 C CA . PHE A 1 87 ? -8.241 5.335 -7.127 1.00 98.06 87 PHE A CA 1
ATOM 699 C C . PHE A 1 87 ? -6.758 5.674 -7.307 1.00 98.06 87 PHE A C 1
ATOM 701 O O . PHE A 1 87 ? -6.261 5.692 -8.431 1.00 98.06 87 PHE A O 1
ATOM 708 N N . PHE A 1 88 ? -6.025 5.874 -6.212 1.00 96.88 88 PHE A N 1
ATOM 709 C CA . PHE A 1 88 ? -4.587 6.121 -6.238 1.00 96.88 88 PHE A CA 1
ATOM 710 C C . PHE A 1 88 ? -3.828 4.966 -6.906 1.00 96.88 88 PHE A C 1
ATOM 712 O O . PHE A 1 88 ? -3.047 5.203 -7.826 1.00 96.88 88 PHE A O 1
ATOM 719 N N . ILE A 1 89 ? -4.104 3.714 -6.523 1.00 97.56 89 ILE A N 1
ATOM 720 C CA . ILE A 1 89 ? -3.478 2.534 -7.138 1.00 97.56 89 ILE A CA 1
ATOM 721 C C . ILE A 1 89 ? -3.837 2.419 -8.622 1.00 97.56 89 ILE A C 1
ATOM 723 O O . ILE A 1 89 ? -2.968 2.101 -9.437 1.00 97.56 89 ILE A O 1
ATOM 727 N N . PHE A 1 90 ? -5.081 2.719 -8.999 1.00 97.25 90 PHE A N 1
ATOM 728 C CA . PHE A 1 90 ? -5.512 2.737 -10.395 1.00 97.25 90 PHE A CA 1
ATOM 729 C C . PHE A 1 90 ? -4.751 3.783 -11.222 1.00 97.25 90 PHE A C 1
ATOM 731 O O . PHE A 1 90 ? -4.240 3.464 -12.300 1.00 97.25 90 PHE A O 1
ATOM 738 N N . VAL A 1 91 ? -4.616 5.009 -10.707 1.00 97.62 91 VAL A N 1
ATOM 739 C CA . VAL A 1 91 ? -3.861 6.088 -11.360 1.00 97.62 91 VAL A CA 1
ATOM 740 C C . VAL A 1 91 ? -2.390 5.707 -11.495 1.00 97.62 91 VAL A C 1
ATOM 742 O O . VAL A 1 91 ? -1.853 5.768 -12.599 1.00 97.62 91 VAL A O 1
ATOM 745 N N . VAL A 1 92 ? -1.749 5.250 -10.414 1.00 96.00 92 VAL A N 1
ATOM 746 C CA . VAL A 1 92 ? -0.341 4.820 -10.438 1.00 96.00 92 VAL A CA 1
ATOM 747 C C . VAL A 1 92 ? -0.137 3.702 -11.458 1.00 96.00 92 VAL A C 1
ATOM 749 O O . VAL A 1 92 ? 0.765 3.793 -12.287 1.00 96.00 92 VAL A O 1
ATOM 752 N N . SER A 1 93 ? -0.997 2.680 -11.458 1.00 95.44 93 SER A N 1
ATOM 753 C CA . SER A 1 93 ? -0.914 1.562 -12.406 1.00 95.44 93 SER A CA 1
ATOM 754 C C . SER A 1 93 ? -1.055 2.040 -13.852 1.00 95.44 93 SER A C 1
ATOM 756 O O . SER A 1 93 ? -0.250 1.674 -14.707 1.00 95.44 93 SER A O 1
ATOM 758 N N . THR A 1 94 ? -2.037 2.902 -14.123 1.00 95.88 94 THR A N 1
ATOM 759 C CA . THR A 1 94 ? -2.289 3.441 -15.466 1.00 95.88 94 THR A CA 1
ATOM 760 C C . THR A 1 94 ? -1.111 4.278 -15.952 1.00 95.88 94 THR A C 1
ATOM 762 O O . THR A 1 94 ? -0.590 4.025 -17.037 1.00 95.88 94 THR A O 1
ATOM 765 N N . VAL A 1 95 ? -0.627 5.223 -15.140 1.00 96.06 95 VAL A N 1
ATOM 766 C CA . VAL A 1 95 ? 0.537 6.067 -15.463 1.00 96.06 95 VAL A CA 1
ATOM 767 C C . VAL A 1 95 ? 1.772 5.206 -15.708 1.00 96.06 95 VAL A C 1
ATOM 769 O O . VAL A 1 95 ? 2.451 5.375 -16.716 1.00 96.06 95 VAL A O 1
ATOM 772 N N . VAL A 1 96 ? 2.046 4.230 -14.840 1.00 94.44 96 VAL A N 1
ATOM 773 C CA . VAL A 1 96 ? 3.233 3.380 -14.969 1.00 94.44 96 VAL A CA 1
ATOM 774 C C . VAL A 1 96 ? 3.210 2.555 -16.255 1.00 94.44 96 VAL A C 1
ATOM 776 O O . VAL A 1 96 ? 4.234 2.434 -16.931 1.00 94.44 96 VAL A O 1
ATOM 779 N N . LEU A 1 97 ? 2.054 1.988 -16.603 1.00 92.50 97 LEU A N 1
ATOM 780 C CA . LEU A 1 97 ? 1.915 1.122 -17.771 1.00 92.50 97 LEU A CA 1
ATOM 781 C C . LEU A 1 97 ? 1.886 1.899 -19.094 1.00 92.50 97 LEU A C 1
ATOM 783 O O . LEU A 1 97 ? 2.340 1.361 -20.105 1.00 92.50 97 LEU A O 1
ATOM 787 N N . THR A 1 98 ? 1.397 3.142 -19.083 1.00 93.19 98 THR A N 1
ATOM 788 C CA . THR A 1 98 ? 1.263 3.987 -20.284 1.00 93.19 98 THR A CA 1
ATOM 789 C C . THR A 1 98 ? 2.486 4.858 -20.556 1.00 93.19 98 THR A C 1
ATOM 791 O O . THR A 1 98 ? 2.902 4.957 -21.705 1.00 93.19 98 THR A O 1
ATOM 794 N N . VAL A 1 99 ? 3.088 5.455 -19.524 1.00 94.62 99 VAL A N 1
ATOM 795 C CA . VAL A 1 99 ? 4.211 6.400 -19.666 1.00 94.62 99 VAL A CA 1
ATOM 796 C C . VAL A 1 99 ? 5.553 5.680 -19.791 1.00 94.62 99 VAL A C 1
ATOM 798 O O . VAL A 1 99 ? 6.429 6.108 -20.543 1.00 94.62 99 VAL A O 1
ATOM 801 N N . TYR A 1 100 ? 5.750 4.580 -19.059 1.00 92.19 100 TYR A N 1
ATOM 802 C CA . TYR A 1 100 ? 7.014 3.844 -19.084 1.00 92.19 100 TYR A CA 1
ATOM 803 C C . TYR A 1 100 ? 6.870 2.574 -19.916 1.00 92.19 100 TYR A C 1
ATOM 805 O O . TYR A 1 100 ? 6.149 1.650 -19.545 1.00 92.19 100 TYR A O 1
ATOM 813 N N . HIS A 1 101 ? 7.597 2.490 -21.029 1.00 88.25 101 HIS A N 1
ATOM 814 C CA . HIS A 1 101 ? 7.547 1.319 -21.913 1.00 88.25 101 HIS A CA 1
ATOM 815 C C . HIS A 1 101 ? 8.543 0.215 -21.530 1.00 88.25 101 HIS A C 1
ATOM 817 O O . HIS A 1 101 ? 8.311 -0.951 -21.844 1.00 88.25 101 HIS A O 1
ATOM 823 N N . THR A 1 102 ? 9.624 0.543 -20.812 1.00 91.94 102 THR A N 1
ATOM 824 C CA . THR A 1 102 ? 10.606 -0.451 -20.354 1.00 91.94 102 THR A CA 1
ATOM 825 C C . THR A 1 102 ? 10.300 -0.928 -18.937 1.00 91.94 102 THR A C 1
ATOM 827 O O . THR A 1 102 ? 9.969 -0.140 -18.047 1.00 91.94 102 THR A O 1
ATOM 830 N N . ARG A 1 103 ? 10.453 -2.236 -18.702 1.00 91.19 103 ARG A N 1
ATOM 831 C CA . ARG A 1 103 ? 10.237 -2.848 -17.379 1.00 91.19 103 ARG A CA 1
ATOM 832 C C . ARG A 1 103 ? 11.179 -2.295 -16.312 1.00 91.19 103 ARG A C 1
ATOM 834 O O . ARG A 1 103 ? 10.761 -2.129 -15.173 1.00 91.19 103 ARG A O 1
ATOM 841 N N . GLU A 1 104 ? 12.411 -1.955 -16.681 1.00 92.94 104 GLU A N 1
ATOM 842 C CA . GLU A 1 104 ? 13.390 -1.353 -15.767 1.00 92.94 104 GLU A CA 1
ATOM 843 C C . GLU A 1 104 ? 12.888 -0.028 -15.186 1.00 92.94 104 GLU A C 1
ATOM 845 O O . GLU A 1 104 ? 12.893 0.154 -13.969 1.00 92.94 104 GLU A O 1
ATOM 850 N N . LYS A 1 105 ? 12.355 0.864 -16.035 1.00 93.06 105 LYS A N 1
ATOM 851 C CA . LYS A 1 105 ? 11.785 2.144 -15.589 1.00 93.06 105 LYS A CA 1
ATOM 852 C C . LYS A 1 105 ? 10.543 1.934 -14.723 1.00 93.06 105 LYS A C 1
ATOM 854 O O . LYS A 1 105 ? 10.431 2.562 -13.674 1.00 93.06 105 LYS A O 1
ATOM 859 N N . ARG A 1 106 ? 9.648 1.014 -15.112 1.00 93.81 106 ARG A N 1
ATOM 860 C CA . ARG A 1 106 ? 8.469 0.647 -14.302 1.00 93.81 106 ARG A CA 1
ATOM 861 C C . ARG A 1 106 ? 8.879 0.144 -12.920 1.00 93.81 106 ARG A C 1
ATOM 863 O O . ARG A 1 106 ? 8.343 0.604 -11.918 1.00 93.81 106 ARG A O 1
ATOM 870 N N . THR A 1 107 ? 9.852 -0.765 -12.875 1.00 95.00 107 THR A N 1
ATOM 871 C CA . THR A 1 107 ? 10.387 -1.331 -11.632 1.00 95.00 107 THR A CA 1
ATOM 872 C C . THR A 1 107 ? 10.977 -0.238 -10.746 1.00 95.00 107 THR A C 1
ATOM 874 O O . THR A 1 107 ? 10.671 -0.200 -9.558 1.00 95.00 107 THR A O 1
ATOM 877 N N . LEU A 1 108 ? 11.789 0.665 -11.304 1.00 94.56 108 LEU A N 1
ATOM 878 C CA . LEU A 1 108 ? 12.408 1.750 -10.544 1.00 94.56 108 LEU A CA 1
ATOM 879 C C . LEU A 1 108 ? 11.356 2.693 -9.943 1.00 94.56 108 LEU A C 1
ATOM 881 O O . LEU A 1 108 ? 11.367 2.935 -8.740 1.00 94.56 108 LEU A O 1
ATOM 885 N N . VAL A 1 109 ? 10.422 3.185 -10.762 1.00 94.12 109 VAL A N 1
ATOM 886 C CA . VAL A 1 109 ? 9.412 4.167 -10.333 1.00 94.12 109 VAL A CA 1
ATOM 887 C C . VAL A 1 109 ? 8.468 3.578 -9.288 1.00 94.12 109 VAL A C 1
ATOM 889 O O . VAL A 1 109 ? 8.274 4.176 -8.230 1.00 94.12 109 VAL A O 1
ATOM 892 N N . VAL A 1 110 ? 7.921 2.383 -9.536 1.00 94.88 110 VAL A N 1
ATOM 893 C CA . VAL A 1 110 ? 7.036 1.718 -8.566 1.00 94.88 110 VAL A CA 1
ATOM 894 C C . VAL A 1 110 ? 7.808 1.343 -7.300 1.00 94.88 110 VAL A C 1
ATOM 896 O O . VAL A 1 110 ? 7.283 1.493 -6.201 1.00 94.88 110 VAL A O 1
ATOM 899 N N . GLY A 1 111 ? 9.065 0.907 -7.428 1.00 94.56 111 GLY A N 1
ATOM 900 C CA . GLY A 1 111 ? 9.920 0.571 -6.290 1.00 94.56 111 GLY A CA 1
ATOM 901 C C . GLY A 1 111 ? 10.187 1.764 -5.371 1.00 94.56 111 GLY A C 1
ATOM 902 O O . GLY A 1 111 ? 10.076 1.627 -4.156 1.00 94.56 111 GLY A O 1
ATOM 903 N N . ILE A 1 112 ? 10.461 2.947 -5.934 1.00 95.38 112 ILE A N 1
ATOM 904 C CA . ILE A 1 112 ? 10.630 4.187 -5.159 1.00 95.38 112 ILE A CA 1
ATOM 905 C C . ILE A 1 112 ? 9.351 4.510 -4.378 1.00 95.38 112 ILE A C 1
ATOM 907 O O . ILE A 1 112 ? 9.421 4.777 -3.178 1.00 95.38 112 ILE A O 1
ATOM 911 N N . LEU A 1 113 ? 8.182 4.422 -5.023 1.00 93.88 113 LEU A N 1
ATOM 912 C CA . LEU A 1 113 ? 6.897 4.631 -4.348 1.00 93.88 113 LEU A CA 1
ATOM 913 C C . LEU A 1 113 ? 6.688 3.630 -3.204 1.00 93.88 113 LEU A C 1
ATOM 915 O O . LEU A 1 113 ? 6.324 4.037 -2.102 1.00 93.88 113 LEU A O 1
ATOM 919 N N . CYS A 1 114 ? 6.978 2.345 -3.427 1.00 94.25 114 CYS A N 1
ATOM 920 C CA . CYS A 1 114 ? 6.877 1.317 -2.389 1.00 94.25 114 CYS A CA 1
ATOM 921 C C . CYS A 1 114 ? 7.758 1.645 -1.176 1.00 94.25 114 CYS A C 1
ATOM 923 O O . CYS A 1 114 ? 7.306 1.525 -0.042 1.00 94.25 114 CYS A O 1
ATOM 925 N N . ILE A 1 115 ? 8.999 2.092 -1.393 1.00 93.12 115 ILE A N 1
ATOM 926 C CA . ILE A 1 115 ? 9.932 2.420 -0.306 1.00 93.12 115 ILE A CA 1
ATOM 927 C C . ILE A 1 115 ? 9.444 3.634 0.495 1.00 93.12 115 ILE A C 1
ATOM 929 O O . ILE A 1 115 ? 9.473 3.595 1.724 1.00 93.12 115 ILE A O 1
ATOM 933 N N . ILE A 1 116 ? 8.946 4.683 -0.171 1.00 91.88 116 ILE A N 1
ATOM 934 C CA . ILE A 1 116 ? 8.386 5.871 0.497 1.00 91.88 116 ILE A CA 1
ATOM 935 C C . ILE A 1 116 ? 7.222 5.479 1.416 1.00 91.88 116 ILE A C 1
ATOM 937 O O . ILE A 1 116 ? 7.192 5.876 2.581 1.00 91.88 116 ILE A O 1
ATOM 941 N N . PHE A 1 117 ? 6.290 4.661 0.924 1.00 88.19 117 PHE A N 1
ATOM 942 C CA . PHE A 1 117 ? 5.157 4.192 1.725 1.00 88.19 117 PHE A CA 1
ATOM 943 C C . PHE A 1 117 ? 5.573 3.248 2.852 1.00 88.19 117 PHE A C 1
ATOM 945 O O . PHE A 1 117 ? 5.066 3.366 3.967 1.00 88.19 117 PHE A O 1
ATOM 952 N N . CYS A 1 118 ? 6.552 2.382 2.605 1.00 89.06 118 CYS A N 1
ATOM 953 C CA . CYS A 1 118 ? 7.091 1.496 3.627 1.00 89.06 118 CYS A CA 1
ATOM 954 C C . CYS A 1 118 ? 7.716 2.295 4.786 1.00 89.06 118 CYS A C 1
ATOM 956 O O . CYS A 1 118 ? 7.463 2.002 5.952 1.00 89.06 118 CYS A O 1
ATOM 958 N N . MET A 1 119 ? 8.449 3.376 4.488 1.00 87.00 119 MET A N 1
ATOM 959 C CA . MET A 1 119 ? 8.972 4.278 5.521 1.00 87.00 119 MET A CA 1
ATOM 960 C C . MET A 1 119 ? 7.855 4.896 6.369 1.00 87.00 119 MET A C 1
ATOM 962 O O . MET A 1 119 ? 7.994 4.951 7.589 1.00 87.00 119 MET A O 1
ATOM 966 N N . MET A 1 120 ? 6.731 5.299 5.763 1.00 81.19 120 MET A N 1
ATOM 967 C CA . MET A 1 120 ? 5.589 5.858 6.502 1.00 81.19 120 MET A CA 1
ATOM 968 C C . MET A 1 120 ? 4.989 4.864 7.505 1.00 81.19 120 MET A C 1
ATOM 970 O O . MET A 1 120 ? 4.653 5.256 8.623 1.00 81.19 120 MET A O 1
ATOM 974 N N . VAL A 1 121 ? 4.913 3.576 7.151 1.00 80.94 121 VAL A N 1
ATOM 975 C CA . VAL A 1 121 ? 4.445 2.510 8.059 1.00 80.94 121 VAL A CA 1
ATOM 976 C C . VAL A 1 121 ? 5.329 2.423 9.313 1.00 80.94 121 VAL A C 1
ATOM 978 O O . VAL A 1 121 ? 4.821 2.247 10.422 1.00 80.94 121 VAL A O 1
ATOM 981 N N . TYR A 1 122 ? 6.644 2.613 9.172 1.00 81.00 122 TYR A N 1
ATOM 982 C CA . TYR A 1 122 ? 7.597 2.526 10.284 1.00 81.00 122 TYR A CA 1
ATOM 983 C C . TYR A 1 122 ? 7.648 3.763 11.194 1.00 81.00 122 TYR A C 1
ATOM 985 O O . TYR A 1 122 ? 8.217 3.691 12.286 1.00 81.00 122 TYR A O 1
ATOM 993 N N . ILE A 1 123 ? 7.002 4.875 10.825 1.00 77.12 123 ILE A N 1
ATOM 994 C CA . ILE A 1 123 ? 6.927 6.070 11.685 1.00 77.12 123 ILE A CA 1
ATOM 995 C C . ILE A 1 123 ? 6.153 5.763 12.978 1.00 77.12 123 ILE A C 1
ATOM 997 O O . ILE A 1 123 ? 6.531 6.223 14.057 1.00 77.12 123 ILE A O 1
ATOM 1001 N N . ALA A 1 124 ? 5.095 4.950 12.896 1.00 70.12 124 ALA A N 1
ATOM 1002 C CA . ALA A 1 124 ? 4.272 4.596 14.050 1.00 70.12 124 ALA A CA 1
ATOM 1003 C C . ALA A 1 124 ? 5.068 3.885 15.170 1.00 70.12 124 ALA A C 1
ATOM 1005 O O . ALA A 1 124 ? 5.074 4.409 16.288 1.00 70.12 124 ALA A O 1
ATOM 1006 N N . PRO A 1 125 ? 5.782 2.765 14.930 1.00 71.06 125 PRO A N 1
ATOM 1007 C CA . PRO A 1 125 ? 6.583 2.118 15.972 1.00 71.06 125 PRO A CA 1
ATOM 1008 C C . PRO A 1 125 ? 7.746 2.991 16.463 1.00 71.06 125 PRO A C 1
ATOM 1010 O O . PRO A 1 125 ? 8.003 3.023 17.666 1.00 71.06 125 PRO A O 1
ATOM 1013 N N . LEU A 1 126 ? 8.393 3.767 15.583 1.00 69.00 126 LEU A N 1
ATOM 1014 C CA . LEU A 1 126 ? 9.468 4.681 15.982 1.00 69.00 126 LEU A CA 1
ATOM 1015 C C . LEU A 1 126 ? 8.971 5.740 16.979 1.00 69.00 126 LEU A C 1
ATOM 1017 O O . LEU A 1 126 ? 9.624 6.009 17.985 1.00 69.00 126 LEU A O 1
ATOM 1021 N N . SER A 1 127 ? 7.776 6.291 16.747 1.00 66.56 127 SER A N 1
ATOM 1022 C CA . SER A 1 127 ? 7.170 7.280 17.646 1.00 66.56 127 SER A CA 1
ATOM 1023 C C . SER A 1 127 ? 6.868 6.732 19.046 1.00 66.56 127 SER A C 1
ATOM 1025 O O . SER A 1 127 ? 6.829 7.497 20.009 1.00 66.56 127 SER A O 1
ATOM 1027 N N . VAL A 1 128 ? 6.668 5.415 19.168 1.00 70.38 128 VAL A N 1
ATOM 1028 C CA . VAL A 1 128 ? 6.471 4.732 20.452 1.00 70.38 128 VAL A CA 1
ATOM 1029 C C . VAL A 1 128 ? 7.811 4.512 21.150 1.00 70.38 128 VAL A C 1
ATOM 1031 O O . VAL A 1 128 ? 7.900 4.743 22.351 1.00 70.38 128 VAL A O 1
ATOM 1034 N N . MET A 1 129 ? 8.855 4.128 20.409 1.00 74.12 129 MET A N 1
ATOM 1035 C CA . MET A 1 129 ? 10.201 3.932 20.961 1.00 74.12 129 MET A CA 1
ATOM 1036 C C . MET A 1 129 ? 10.784 5.231 21.524 1.00 74.12 129 MET A C 1
ATOM 1038 O O . MET A 1 129 ? 11.287 5.223 22.639 1.00 74.12 129 MET A O 1
ATOM 1042 N N . VAL A 1 130 ? 10.640 6.349 20.804 1.00 75.88 130 VAL A N 1
ATOM 1043 C CA . VAL A 1 130 ? 11.114 7.673 21.256 1.00 75.88 130 VAL A CA 1
ATOM 1044 C C . VAL A 1 130 ? 10.358 8.173 22.492 1.00 75.88 130 VAL A C 1
ATOM 1046 O O . VAL A 1 130 ? 10.913 8.904 23.298 1.00 75.88 130 VAL A O 1
ATOM 1049 N N . ARG A 1 131 ? 9.087 7.789 22.673 1.00 59.88 131 ARG A N 1
ATOM 1050 C CA . ARG A 1 131 ? 8.332 8.120 23.897 1.00 59.88 131 ARG A CA 1
ATOM 1051 C C . ARG A 1 131 ? 8.685 7.230 25.089 1.00 59.88 131 ARG A C 1
ATOM 1053 O O . ARG A 1 131 ? 8.285 7.556 26.201 1.00 59.88 131 ARG A O 1
ATOM 1060 N N . ALA A 1 132 ? 9.327 6.088 24.853 1.00 59.88 132 ALA A N 1
ATOM 1061 C CA . ALA A 1 132 ? 9.692 5.122 25.885 1.00 59.88 132 ALA A CA 1
ATOM 1062 C C . ALA A 1 132 ? 11.136 5.294 26.398 1.00 59.88 132 ALA A C 1
ATOM 1064 O O . ALA A 1 132 ? 11.506 4.624 27.361 1.00 59.88 132 ALA A O 1
ATOM 1065 N N . SER A 1 133 ? 11.927 6.157 25.753 1.00 52.75 133 SER A N 1
ATOM 1066 C CA . SER A 1 133 ? 13.276 6.599 26.141 1.00 52.75 133 SER A CA 1
ATOM 1067 C C . SER A 1 133 ? 13.237 7.938 26.863 1.00 52.75 133 SER A C 1
ATOM 1069 O O . SER A 1 133 ? 13.963 8.077 27.867 1.00 52.75 133 SER A O 1
#

Radius of gyration: 17.06 Å; chains: 1; bounding box: 36×24×51 Å

Secondary structure (DSSP, 8-state):
----HHHHHHHHT--TT--SHHHHHHHHHHHHHHHHHSTTTSTT-HHHHHHHHHHHHHHHHHHHHHHHH--THHHHHHHHHHHHHHHHHHHHHHHHHHH--SHHHHHHHHHHHHHHHHHHHHHHHHHHHHHH-

Sequence (133 aa):
MCRPTFYSIWKKKSVEQFSVIPYLITFVNCLLWVLYGMPVVKLGNILVLTINAAGAVIELCYILVYLLYSNGARRTRVVLFLLLELFFIFVVSTVVLTVYHTREKRTLVVGILCIIFCMMVYIAPLSVMVRAS

pLDDT: mean 85.99, std 15.07, range [36.84, 98.06]

InterPro domains:
  IPR004316 Sugar transporter SWEET repeat [PF03083] (4-71)
  IPR047664 Sugar transporter SWEET [PTHR10791] (4-131)